Protein AF-A0A9C7RLS9-F1 (afdb_monomer)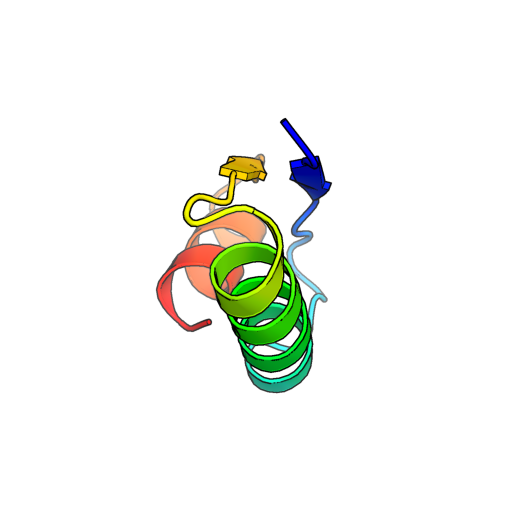

pLDDT: mean 96.31, std 5.47, range [64.81, 98.62]

Nearest PDB structures (foldseek):
  2ek0-assembly1_A  TM=9.965E-01  e=1.481E-04  Thermus thermophilus
  7w7h-assembly1_B  TM=5.391E-01  e=3.398E+00  Streptococcus suis 05ZYH33
  7w7h-assembly1_A  TM=5.516E-01  e=4.195E+00  Streptococcus suis 05ZYH33
  4zs9-assembly2_B  TM=4.238E-01  e=4.195E+00  Bifidobacterium animalis subsp. lactis Bl-04

Radius of gyration: 9.85 Å; Cα contacts (8 Å, |Δi|>4): 70; chains: 1; bounding box: 23×15×26 Å

Solvent-accessible surface area (backbone atoms only — not comparable to full-atom values): 2559 Å² total; per-residue (Å²): 130,66,72,47,77,36,42,59,85,48,55,29,72,61,52,25,53,52,47,53,50,41,29,74,76,65,75,52,69,44,81,47,54,70,59,73,55,4,41,53,30,57,74,70,56

Foldseek 3Di:
DDEAEFELPDALVVVVVVQVVCCVVPVDYHYDYDDDSRVVSPVSD

S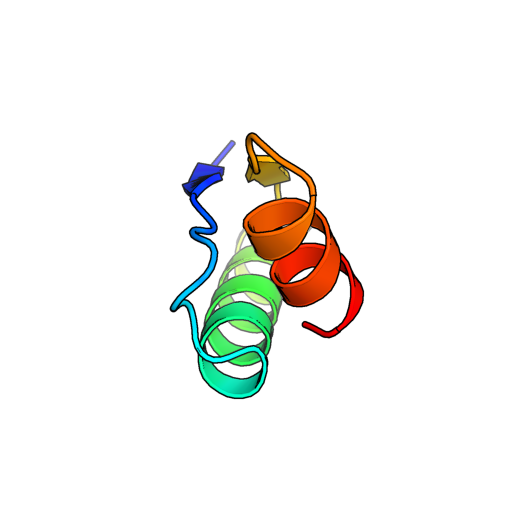equence (45 aa):
MEVLKVASNSNPNKVAGALAGVIRESGKAELQAIGAGAVNQAVKA

Structure (mmCIF, N/CA/C/O backbone):
data_AF-A0A9C7RLS9-F1
#
_entry.id   AF-A0A9C7RLS9-F1
#
loop_
_atom_site.group_PDB
_atom_site.id
_atom_site.type_symbol
_atom_site.label_atom_id
_atom_site.label_alt_id
_atom_site.label_comp_id
_atom_site.label_asym_id
_atom_site.label_entity_id
_atom_site.label_seq_id
_atom_site.pdbx_PDB_ins_code
_atom_site.Cartn_x
_atom_site.Cartn_y
_atom_site.Cartn_z
_atom_site.occupancy
_atom_site.B_iso_or_equiv
_atom_site.auth_seq_id
_atom_site.auth_comp_id
_atom_site.auth_asym_id
_atom_site.auth_atom_id
_atom_site.pdbx_PDB_model_num
ATOM 1 N N . MET A 1 1 ? -10.750 10.672 2.770 1.00 64.81 1 MET A N 1
ATOM 2 C CA . MET A 1 1 ? -9.991 9.412 2.883 1.00 64.81 1 MET A CA 1
ATOM 3 C C . MET A 1 1 ? -8.543 9.818 2.784 1.00 64.81 1 MET A C 1
ATOM 5 O O . MET A 1 1 ? -8.213 10.514 1.832 1.00 64.81 1 MET A O 1
ATOM 9 N N . GLU A 1 2 ? -7.740 9.551 3.806 1.00 81.38 2 GLU A N 1
ATOM 10 C CA . GLU A 1 2 ? -6.317 9.872 3.733 1.00 81.38 2 GLU A CA 1
ATOM 11 C C . GLU A 1 2 ? -5.655 8.943 2.712 1.00 81.38 2 GLU A C 1
ATOM 13 O O . GLU A 1 2 ? -5.872 7.729 2.740 1.00 81.38 2 GLU A O 1
ATOM 18 N N . VAL A 1 3 ? -4.925 9.538 1.767 1.00 92.81 3 VAL A N 1
ATOM 19 C CA . VAL A 1 3 ? -4.284 8.822 0.662 1.00 92.81 3 VAL A CA 1
ATOM 20 C C . VAL A 1 3 ? -2.787 8.777 0.918 1.00 92.81 3 VAL A C 1
ATOM 22 O O . VAL A 1 3 ? -2.109 9.806 0.872 1.00 92.81 3 VAL A O 1
ATOM 25 N N . LEU A 1 4 ? -2.260 7.575 1.120 1.00 96.56 4 LEU A 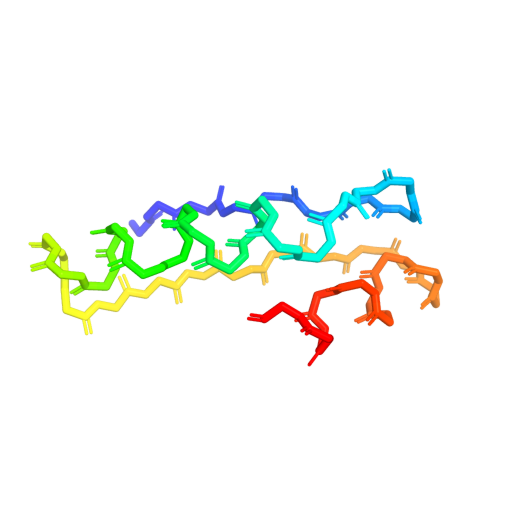N 1
ATOM 26 C CA . LEU A 1 4 ? -0.829 7.343 1.237 1.00 96.56 4 LEU A CA 1
ATOM 27 C C . LEU A 1 4 ? -0.265 7.033 -0.152 1.00 96.56 4 LEU A C 1
ATOM 29 O O . LEU A 1 4 ? -0.604 6.034 -0.791 1.00 96.56 4 LEU A O 1
ATOM 33 N N . LYS A 1 5 ? 0.604 7.915 -0.642 1.00 97.69 5 LYS A N 1
ATOM 34 C CA . LYS A 1 5 ? 1.257 7.744 -1.942 1.00 97.69 5 LYS A CA 1
ATOM 35 C C . LYS A 1 5 ? 2.507 6.890 -1.784 1.00 97.69 5 LYS A C 1
ATOM 37 O O . LYS A 1 5 ? 3.369 7.195 -0.962 1.00 97.69 5 LYS A O 1
ATOM 42 N N . VAL A 1 6 ? 2.619 5.851 -2.602 1.00 98.44 6 VAL A N 1
ATOM 43 C CA . V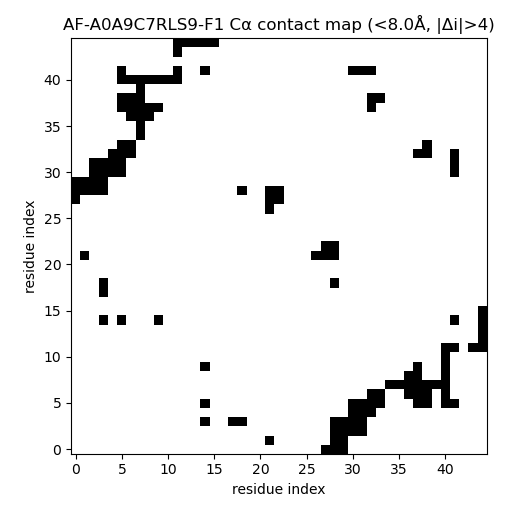AL A 1 6 ? 3.753 4.925 -2.597 1.00 98.44 6 VAL A CA 1
ATOM 44 C C . VAL A 1 6 ? 4.563 5.114 -3.875 1.00 98.44 6 VAL A C 1
ATOM 46 O O . VAL A 1 6 ? 4.014 5.169 -4.974 1.00 98.44 6 VAL A O 1
ATOM 49 N N . ALA A 1 7 ? 5.879 5.218 -3.724 1.00 98.44 7 ALA A N 1
ATOM 50 C CA . ALA A 1 7 ? 6.851 5.301 -4.805 1.00 98.44 7 ALA A CA 1
ATOM 51 C C . ALA A 1 7 ? 7.705 4.025 -4.852 1.00 98.44 7 ALA A C 1
ATOM 53 O O . ALA A 1 7 ? 7.725 3.224 -3.918 1.00 98.44 7 ALA A O 1
ATOM 54 N N . SER A 1 8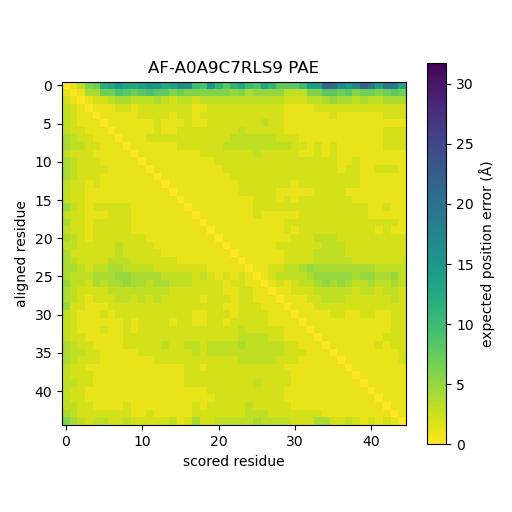 ? 8.457 3.827 -5.935 1.00 98.50 8 SER A N 1
ATOM 55 C CA . SER A 1 8 ? 9.327 2.652 -6.100 1.00 98.50 8 SER A CA 1
ATOM 56 C C . SER A 1 8 ? 10.427 2.542 -5.033 1.00 98.50 8 SER A C 1
ATOM 58 O O . SER A 1 8 ? 10.858 1.433 -4.712 1.00 98.50 8 SER A O 1
ATOM 60 N N . ASN A 1 9 ? 10.851 3.673 -4.462 1.00 98.06 9 ASN A N 1
ATOM 61 C CA . ASN A 1 9 ? 11.839 3.772 -3.385 1.00 98.06 9 ASN A CA 1
ATOM 62 C C . ASN A 1 9 ? 11.218 3.873 -1.979 1.00 98.06 9 ASN A C 1
ATOM 64 O O . ASN A 1 9 ? 11.948 4.062 -1.004 1.00 98.06 9 ASN A O 1
ATOM 68 N N . SER A 1 10 ? 9.891 3.764 -1.850 1.00 98.38 10 SER A N 1
ATOM 69 C CA . SER A 1 10 ? 9.239 3.702 -0.543 1.00 98.38 10 SER A CA 1
ATOM 70 C C . SER A 1 10 ? 9.704 2.464 0.223 1.00 98.38 10 SER A C 1
ATOM 72 O O . SER A 1 10 ? 9.832 1.379 -0.339 1.00 98.38 10 SER A O 1
ATOM 74 N N . ASN A 1 11 ? 9.940 2.625 1.525 1.00 98.38 11 ASN A N 1
ATOM 75 C CA . ASN A 1 11 ? 10.241 1.507 2.414 1.00 98.38 11 ASN A CA 1
ATOM 76 C C . ASN A 1 11 ? 8.920 0.842 2.854 1.00 98.38 11 ASN A C 1
ATOM 78 O O . ASN A 1 11 ? 8.140 1.520 3.531 1.00 98.38 11 ASN A O 1
ATOM 82 N N . PRO A 1 12 ? 8.678 -0.446 2.538 1.00 98.38 12 PRO A N 1
ATOM 83 C CA . PRO A 1 12 ? 7.429 -1.130 2.879 1.00 98.38 12 PRO A CA 1
ATOM 84 C C . PRO A 1 12 ? 7.070 -1.056 4.362 1.00 98.38 12 PRO A C 1
ATOM 86 O O . PRO A 1 12 ? 5.944 -0.713 4.691 1.00 98.38 12 PRO A O 1
ATOM 89 N N . ASN A 1 13 ? 8.039 -1.233 5.267 1.00 98.56 13 ASN A N 1
ATOM 90 C CA . ASN A 1 13 ? 7.782 -1.188 6.711 1.00 98.56 13 ASN A CA 1
ATOM 91 C C . ASN A 1 13 ? 7.273 0.188 7.168 1.00 98.56 13 ASN A C 1
ATOM 93 O O . ASN A 1 13 ? 6.451 0.283 8.077 1.00 98.56 13 ASN A O 1
ATOM 97 N N . LYS A 1 14 ? 7.751 1.271 6.539 1.00 98.38 14 LYS A N 1
ATOM 98 C CA . LYS A 1 14 ? 7.263 2.625 6.840 1.00 98.38 14 LYS A CA 1
ATOM 99 C C . LYS A 1 14 ? 5.851 2.846 6.302 1.00 98.38 14 LYS A C 1
ATOM 101 O O . LYS A 1 14 ? 5.044 3.466 6.988 1.00 98.38 14 LYS A O 1
ATOM 106 N N . VAL A 1 15 ? 5.558 2.338 5.103 1.00 98.06 15 VAL A N 1
ATOM 107 C CA . VAL A 1 15 ? 4.213 2.413 4.510 1.00 98.06 15 VAL A CA 1
ATOM 108 C C . VAL A 1 15 ? 3.221 1.607 5.353 1.00 98.06 15 VAL A C 1
ATOM 110 O O . VAL A 1 15 ? 2.168 2.139 5.682 1.00 98.06 15 VAL A O 1
ATOM 113 N N . ALA A 1 16 ? 3.594 0.404 5.797 1.00 98.19 16 ALA A N 1
ATOM 114 C CA . ALA A 1 16 ? 2.799 -0.449 6.681 1.00 98.19 16 ALA A CA 1
ATOM 115 C C . ALA A 1 16 ? 2.460 0.249 8.007 1.00 98.19 16 ALA A C 1
ATOM 117 O O . ALA A 1 16 ? 1.315 0.246 8.453 1.00 98.19 16 ALA A O 1
ATOM 118 N N . GLY A 1 17 ? 3.451 0.901 8.628 1.00 98.12 17 GLY A N 1
ATOM 119 C CA . GLY A 1 17 ? 3.250 1.648 9.871 1.00 98.12 17 GLY A CA 1
ATOM 120 C C . GLY A 1 17 ? 2.282 2.822 9.710 1.00 98.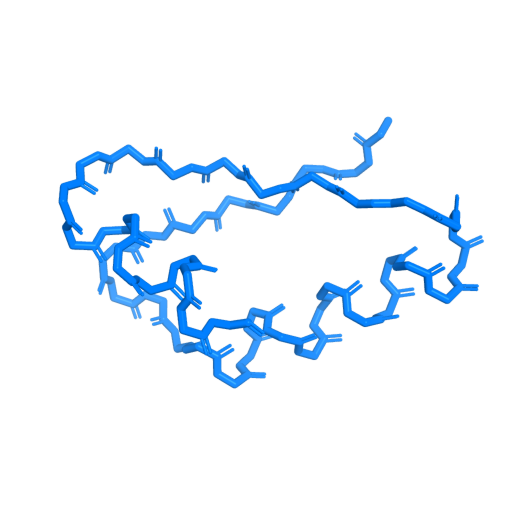12 17 GLY A C 1
ATOM 121 O O . GLY A 1 17 ? 1.379 2.992 10.528 1.00 98.12 17 GLY A O 1
ATOM 122 N N . ALA A 1 18 ? 2.432 3.600 8.634 1.00 97.12 18 ALA A N 1
ATOM 123 C CA . ALA A 1 18 ? 1.504 4.683 8.315 1.00 97.12 18 ALA A CA 1
ATOM 124 C C . ALA A 1 18 ? 0.092 4.145 8.025 1.00 97.12 18 ALA A C 1
ATOM 126 O O . ALA A 1 18 ? -0.884 4.653 8.572 1.00 97.12 18 ALA A O 1
ATOM 127 N N . LEU A 1 19 ? -0.011 3.072 7.235 1.00 96.88 19 LEU A N 1
ATOM 128 C CA . LEU A 1 19 ? -1.269 2.405 6.906 1.00 96.88 19 LEU A CA 1
ATOM 129 C C . LEU A 1 19 ? -1.999 1.922 8.166 1.00 96.88 19 LEU A C 1
ATOM 131 O O . LEU A 1 19 ? -3.189 2.188 8.326 1.00 96.88 19 LEU A O 1
ATOM 135 N N . ALA A 1 20 ? -1.286 1.268 9.086 1.00 97.50 20 ALA A N 1
ATOM 136 C CA . ALA A 1 20 ? -1.838 0.803 10.354 1.00 97.50 20 ALA A CA 1
ATOM 137 C C . ALA A 1 20 ? -2.342 1.961 11.231 1.00 97.50 20 ALA A C 1
ATOM 139 O O . ALA A 1 20 ? -3.400 1.838 11.849 1.00 97.50 20 ALA A O 1
ATOM 140 N N . GLY A 1 21 ? -1.623 3.090 11.258 1.00 96.81 21 GLY A N 1
ATOM 141 C CA . GLY A 1 21 ? -2.062 4.310 11.943 1.00 96.81 21 GLY A CA 1
ATOM 142 C C . GLY A 1 21 ? -3.387 4.835 11.388 1.00 96.81 21 GLY A C 1
ATOM 143 O O . GLY A 1 21 ? -4.355 4.974 12.134 1.00 96.81 21 GLY A O 1
ATOM 144 N N . VAL A 1 22 ? -3.466 5.014 10.066 1.00 96.06 22 VAL A N 1
ATOM 145 C CA . VAL A 1 22 ? -4.681 5.510 9.399 1.00 96.06 22 VAL A CA 1
ATOM 146 C C . VAL A 1 22 ? -5.858 4.548 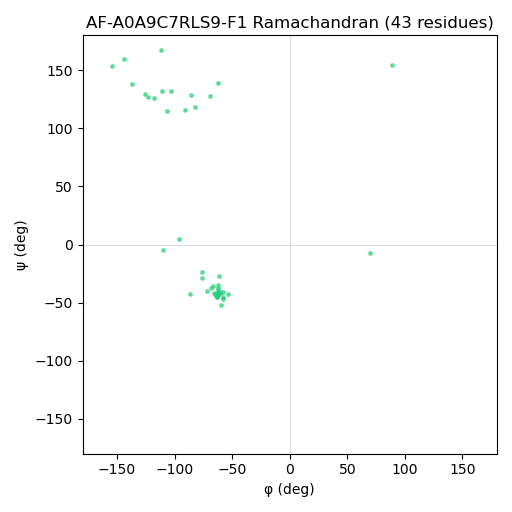9.587 1.00 96.06 22 VAL A C 1
ATOM 148 O O . VAL A 1 22 ? -6.970 4.989 9.870 1.00 96.06 22 VAL A O 1
ATOM 151 N N . ILE A 1 23 ? -5.644 3.230 9.488 1.00 96.50 23 ILE A N 1
ATOM 152 C CA . ILE A 1 23 ? -6.702 2.234 9.739 1.00 96.50 23 ILE A CA 1
ATOM 153 C C . ILE A 1 23 ? -7.183 2.301 11.191 1.00 96.50 23 ILE A C 1
ATOM 155 O O . ILE A 1 23 ? -8.387 2.235 11.432 1.00 96.50 23 ILE A O 1
ATOM 159 N N . ARG A 1 24 ? -6.273 2.456 12.158 1.00 97.12 24 ARG A N 1
ATOM 160 C CA . ARG A 1 24 ? -6.631 2.561 13.579 1.00 97.12 24 ARG A CA 1
ATOM 161 C C . ARG A 1 24 ? -7.495 3.790 13.869 1.00 97.12 24 ARG A C 1
ATOM 163 O O . ARG A 1 24 ? -8.387 3.702 14.706 1.00 97.12 24 ARG A O 1
ATOM 170 N N . GLU A 1 25 ? -7.233 4.908 13.200 1.00 95.44 25 GLU A N 1
ATOM 171 C CA . GLU A 1 25 ? -7.944 6.173 13.422 1.00 95.44 25 GLU A CA 1
ATOM 172 C C . GLU A 1 25 ? -9.234 6.288 12.599 1.00 95.44 25 GLU A C 1
ATOM 174 O O . GLU A 1 25 ? -10.260 6.734 13.106 1.00 95.44 25 GLU A O 1
ATOM 179 N N . SER A 1 26 ? -9.195 5.876 11.330 1.00 94.38 26 SER A N 1
ATOM 180 C CA . SER A 1 26 ? -10.264 6.115 10.349 1.00 94.38 26 SER A CA 1
ATOM 181 C C . SER A 1 26 ? -11.036 4.855 9.939 1.00 94.38 26 SER A C 1
ATOM 183 O O . SER A 1 26 ? -11.975 4.944 9.145 1.00 94.38 26 SER A O 1
ATOM 185 N N . GLY A 1 27 ? -10.633 3.668 10.405 1.00 95.56 27 GLY A N 1
ATOM 186 C CA . GLY A 1 27 ? -11.229 2.370 10.053 1.00 95.56 27 GLY A CA 1
ATOM 187 C C . GLY A 1 27 ? -10.983 1.914 8.608 1.00 95.56 27 GLY A C 1
ATOM 188 O O . GLY A 1 27 ? -11.328 0.793 8.243 1.00 95.56 27 GLY A O 1
ATOM 189 N N . LYS A 1 28 ? -10.395 2.774 7.771 1.00 94.94 28 LYS A N 1
ATOM 190 C CA . LYS A 1 28 ? -10.053 2.517 6.370 1.00 94.94 28 LYS A CA 1
ATOM 191 C C . LYS A 1 28 ? -8.892 3.403 5.940 1.00 94.94 28 LYS A C 1
ATOM 193 O O . LYS A 1 28 ? -8.748 4.516 6.440 1.00 94.94 28 LYS A O 1
ATOM 198 N N . ALA A 1 29 ? -8.134 2.942 4.956 1.00 94.88 29 ALA A N 1
ATOM 199 C CA . ALA A 1 29 ? -7.034 3.686 4.360 1.00 94.88 29 ALA A CA 1
ATOM 200 C C . ALA A 1 29 ? -6.944 3.405 2.856 1.00 94.88 29 ALA A C 1
ATOM 202 O O . ALA A 1 29 ? -7.468 2.398 2.378 1.00 94.88 29 ALA A O 1
ATOM 203 N N . GLU A 1 30 ? -6.295 4.303 2.117 1.00 96.25 30 GLU A N 1
ATOM 204 C CA . GLU A 1 30 ? -6.072 4.169 0.678 1.00 96.25 30 GLU A CA 1
ATOM 205 C C . GLU A 1 30 ? -4.582 4.294 0.361 1.00 96.25 30 GLU A C 1
ATOM 207 O O . GLU A 1 30 ? -3.939 5.263 0.772 1.00 96.25 30 GLU A O 1
ATOM 212 N N . LEU A 1 31 ? -4.043 3.335 -0.396 1.00 97.31 31 LEU A N 1
ATOM 213 C CA . LEU A 1 31 ? -2.720 3.443 -1.006 1.00 97.31 31 LEU A CA 1
ATOM 214 C C . LEU A 1 31 ? -2.879 3.761 -2.493 1.00 97.31 31 LEU A C 1
ATOM 216 O O . LEU A 1 31 ? -3.611 3.072 -3.200 1.00 97.31 31 LEU A O 1
ATOM 220 N N . GLN A 1 32 ? -2.140 4.753 -2.985 1.00 98.31 32 GLN A N 1
ATOM 221 C CA . GLN A 1 32 ? -2.033 5.028 -4.418 1.00 98.31 32 GLN A CA 1
ATOM 222 C C . GLN A 1 32 ? -0.588 4.858 -4.876 1.00 98.31 32 GLN A C 1
ATOM 224 O O . GLN A 1 32 ? 0.333 5.473 -4.336 1.00 98.31 32 GLN A O 1
ATOM 229 N N . ALA A 1 33 ? -0.398 4.027 -5.895 1.00 98.25 33 ALA A N 1
ATOM 230 C CA . ALA A 1 33 ? 0.902 3.698 -6.456 1.00 98.25 33 ALA A CA 1
ATOM 231 C C . ALA A 1 33 ? 0.825 3.704 -7.985 1.00 98.25 33 ALA A C 1
ATOM 233 O O . ALA A 1 33 ? -0.130 3.187 -8.563 1.00 98.25 33 ALA A O 1
ATOM 234 N N . ILE A 1 34 ? 1.843 4.263 -8.643 1.00 98.25 34 ILE A N 1
ATOM 235 C CA . ILE A 1 34 ? 1.939 4.302 -10.107 1.00 98.25 34 ILE A CA 1
ATOM 236 C C . ILE A 1 34 ? 3.252 3.644 -10.538 1.00 98.25 34 ILE A C 1
ATOM 238 O O . ILE A 1 34 ? 4.332 4.027 -10.088 1.00 98.25 34 ILE A O 1
ATOM 242 N N . GLY A 1 35 ? 3.150 2.664 -11.439 1.00 98.44 35 GLY A N 1
ATOM 243 C CA . GLY A 1 35 ? 4.281 1.897 -11.964 1.00 98.44 35 GLY A CA 1
ATOM 244 C C . GLY A 1 35 ? 4.629 0.656 -11.132 1.00 98.44 35 GLY A C 1
ATOM 245 O O . GLY A 1 35 ? 4.377 0.590 -9.930 1.00 98.44 35 GLY A O 1
ATOM 246 N N . ALA A 1 36 ? 5.240 -0.342 -11.779 1.00 98.56 36 ALA A N 1
ATOM 247 C CA . ALA A 1 36 ? 5.446 -1.676 -11.203 1.00 98.56 36 ALA A CA 1
ATOM 248 C C . ALA A 1 36 ? 6.241 -1.668 -9.885 1.00 98.56 36 ALA A C 1
ATOM 250 O O . ALA A 1 36 ? 5.888 -2.371 -8.941 1.00 98.56 36 ALA A O 1
ATOM 251 N N . GLY A 1 37 ? 7.290 -0.843 -9.796 1.00 98.50 37 GLY A N 1
ATOM 252 C CA . GLY A 1 37 ? 8.102 -0.731 -8.584 1.00 98.50 37 GLY A CA 1
ATO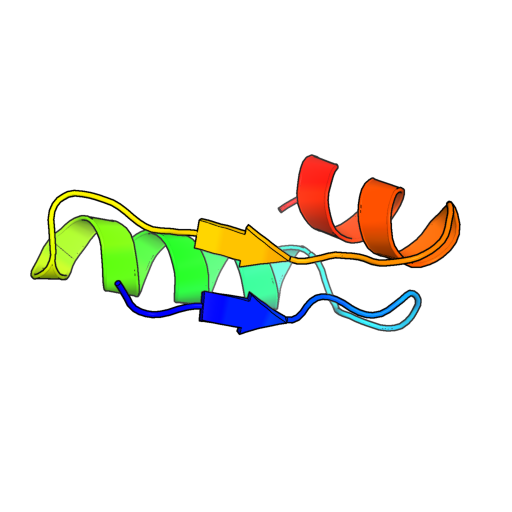M 253 C C . GLY A 1 37 ? 7.306 -0.199 -7.393 1.00 98.50 37 GLY A C 1
ATOM 254 O O . GLY A 1 37 ? 7.377 -0.771 -6.312 1.00 98.50 37 GLY A O 1
ATOM 255 N N . ALA A 1 38 ? 6.513 0.855 -7.597 1.00 98.62 38 ALA A N 1
ATOM 256 C CA . ALA A 1 38 ? 5.673 1.431 -6.552 1.00 98.62 38 ALA A CA 1
ATOM 257 C C . ALA A 1 38 ? 4.563 0.466 -6.112 1.00 98.62 38 ALA A C 1
ATOM 259 O O . ALA A 1 38 ? 4.338 0.304 -4.916 1.00 98.62 38 ALA A O 1
ATOM 260 N N . VAL A 1 39 ? 3.920 -0.220 -7.065 1.00 98.56 39 VAL A N 1
ATOM 261 C CA . VAL A 1 39 ? 2.895 -1.237 -6.771 1.00 98.56 39 VAL A CA 1
ATOM 262 C C . VAL A 1 39 ? 3.487 -2.380 -5.945 1.00 98.56 39 VAL 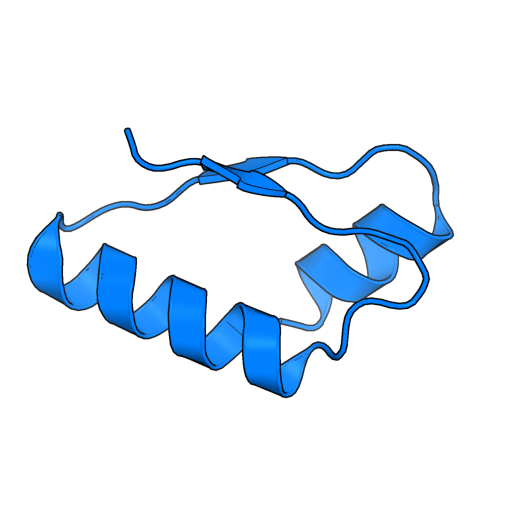A C 1
ATOM 264 O O . VAL A 1 39 ? 2.892 -2.780 -4.952 1.00 98.56 39 VAL A O 1
ATOM 267 N N . ASN A 1 40 ? 4.692 -2.853 -6.276 1.00 98.38 40 ASN A N 1
ATOM 268 C CA . ASN A 1 40 ? 5.374 -3.879 -5.485 1.00 98.38 40 ASN A CA 1
ATOM 269 C C . ASN A 1 40 ? 5.641 -3.419 -4.040 1.00 98.38 40 ASN A C 1
ATOM 271 O O . ASN A 1 40 ? 5.460 -4.202 -3.114 1.00 98.38 40 ASN A O 1
ATOM 275 N N . GLN A 1 41 ? 6.044 -2.159 -3.825 1.00 98.56 41 GLN A N 1
ATOM 276 C CA . GLN A 1 41 ? 6.214 -1.642 -2.460 1.00 98.56 41 GLN A CA 1
ATOM 277 C C . GLN A 1 41 ? 4.882 -1.502 -1.721 1.00 98.56 41 GLN A C 1
ATOM 279 O O . GLN A 1 41 ? 4.834 -1.782 -0.530 1.00 98.56 41 GLN A O 1
ATOM 284 N N . ALA A 1 42 ? 3.814 -1.104 -2.417 1.00 98.31 42 ALA A N 1
ATOM 285 C CA . ALA A 1 42 ? 2.486 -0.975 -1.826 1.00 98.31 42 ALA A CA 1
ATOM 286 C C . ALA A 1 42 ? 1.903 -2.334 -1.408 1.00 98.31 42 ALA A C 1
ATOM 288 O O . ALA A 1 42 ? 1.243 -2.404 -0.386 1.00 98.31 42 ALA A O 1
ATOM 289 N N . VAL A 1 43 ? 2.167 -3.404 -2.168 1.00 98.06 43 VAL A N 1
ATOM 290 C CA . VAL A 1 43 ? 1.697 -4.771 -1.859 1.00 98.06 43 VAL A CA 1
ATOM 291 C C . VAL A 1 43 ? 2.508 -5.432 -0.737 1.00 98.06 43 VAL A C 1
ATOM 293 O O . VAL A 1 43 ? 1.993 -6.291 -0.030 1.00 98.06 43 VAL A O 1
ATOM 296 N N . LYS A 1 44 ? 3.787 -5.066 -0.580 1.00 97.56 44 LYS A N 1
ATOM 297 C CA . LYS A 1 44 ? 4.648 -5.561 0.510 1.00 97.56 44 LYS A CA 1
ATOM 298 C C . LYS A 1 44 ? 4.356 -4.916 1.865 1.00 97.56 44 LYS A C 1
ATOM 300 O O . LYS A 1 44 ? 4.795 -5.461 2.876 1.00 97.56 44 LYS A O 1
ATOM 305 N N . ALA A 1 45 ? 3.767 -3.725 1.850 1.00 95.69 45 ALA A N 1
ATOM 306 C CA . ALA A 1 45 ? 3.444 -2.928 3.027 1.00 95.69 45 ALA A CA 1
ATOM 307 C C . ALA A 1 45 ? 2.131 -3.397 3.661 1.00 95.69 45 ALA A C 1
ATOM 309 O O . ALA A 1 45 ? 2.063 -3.380 4.908 1.00 95.69 45 ALA A O 1
#

Secondary structure (DSSP, 8-state):
--EEEE-TT--HHHHHHHHHHHHHHHS--EEEE-SHHHHHHHHH-

Mean predicted aligned error: 2.08 Å